Protein AF-A0A0H3CL72-F1 (afdb_monomer_lite)

Organism: Enterobacter cloacae subsp. cloacae (strain ATCC 13047 / DSM 30054 / NBRC 13535 / NCTC 10005 / WDCM 00083 / NCDC 279-56) (NCBI:txid716541)

Structure (mmCIF, N/CA/C/O backbone):
data_AF-A0A0H3CL72-F1
#
_entry.id   AF-A0A0H3CL72-F1
#
loop_
_atom_site.group_PDB
_atom_site.id
_atom_site.type_symbol
_atom_site.label_atom_id
_atom_site.label_alt_id
_atom_site.label_comp_id
_atom_site.label_asym_id
_atom_site.label_entity_id
_atom_site.label_seq_id
_atom_site.pdbx_PDB_ins_code
_atom_site.Cartn_x
_atom_site.Cartn_y
_atom_site.Cartn_z
_atom_site.occupancy
_atom_site.B_iso_or_equiv
_atom_site.auth_seq_id
_atom_site.auth_comp_id
_atom_site.auth_asym_id
_atom_site.auth_atom_id
_atom_site.pdbx_PDB_model_num
ATOM 1 N N . MET A 1 1 ? -2.006 14.619 9.786 1.00 80.69 1 MET A N 1
ATOM 2 C CA . MET A 1 1 ? -1.257 15.344 8.749 1.00 80.69 1 MET A CA 1
ATOM 3 C C . MET A 1 1 ? -1.941 16.684 8.608 1.00 80.69 1 MET A C 1
ATOM 5 O O . MET A 1 1 ? -3.171 16.694 8.572 1.00 80.69 1 MET A O 1
ATOM 9 N N . ASN A 1 2 ? -1.183 17.781 8.623 1.00 86.50 2 ASN A N 1
ATOM 10 C CA . ASN A 1 2 ? -1.765 19.113 8.470 1.00 86.50 2 ASN A CA 1
ATOM 11 C C . ASN A 1 2 ? -2.278 19.321 7.028 1.00 86.50 2 ASN A C 1
ATOM 13 O O . ASN A 1 2 ? -2.005 18.518 6.128 1.00 86.50 2 ASN A O 1
ATOM 17 N N . LYS A 1 3 ? -3.058 20.386 6.830 1.00 87.56 3 LYS A N 1
ATOM 18 C CA . LYS A 1 3 ? -3.737 20.682 5.563 1.00 87.56 3 LYS A CA 1
ATOM 19 C C . LYS A 1 3 ? -2.739 20.980 4.432 1.00 87.56 3 LYS A C 1
ATOM 21 O O . LYS A 1 3 ? -2.875 20.422 3.348 1.00 87.56 3 LYS A O 1
ATOM 26 N N . THR A 1 4 ? -1.696 21.762 4.699 1.00 90.44 4 THR A N 1
ATOM 27 C CA . THR A 1 4 ? -0.663 22.124 3.713 1.00 90.44 4 THR A CA 1
ATOM 28 C C . THR A 1 4 ? 0.096 20.903 3.193 1.00 90.44 4 THR A C 1
ATOM 30 O O . THR A 1 4 ? 0.142 20.666 1.988 1.00 90.44 4 THR A O 1
ATOM 33 N N . THR A 1 5 ? 0.613 20.055 4.088 1.00 91.62 5 THR A N 1
ATOM 34 C CA . THR A 1 5 ? 1.305 18.812 3.719 1.00 91.62 5 THR A CA 1
ATOM 35 C C . THR A 1 5 ? 0.390 17.862 2.949 1.00 91.62 5 THR A C 1
ATOM 37 O O . THR A 1 5 ? 0.854 17.185 2.034 1.00 91.62 5 THR A O 1
ATOM 40 N N . TYR A 1 6 ? -0.904 17.808 3.286 1.00 92.25 6 TYR A N 1
ATOM 41 C CA . TYR A 1 6 ? -1.871 17.003 2.537 1.00 92.25 6 TYR A CA 1
ATOM 42 C C . TYR A 1 6 ? -1.942 17.441 1.067 1.00 92.25 6 TYR A C 1
ATOM 44 O O . TYR A 1 6 ? -1.815 16.594 0.182 1.00 92.25 6 TYR A O 1
ATOM 52 N N . TYR A 1 7 ? -2.109 18.741 0.799 1.00 94.69 7 TYR A N 1
ATOM 53 C CA . TYR A 1 7 ? -2.228 19.242 -0.573 1.00 94.69 7 TYR A CA 1
ATOM 54 C C . TYR A 1 7 ? -0.928 19.098 -1.360 1.00 94.69 7 TYR A C 1
ATOM 56 O O . TYR A 1 7 ? -0.976 18.638 -2.497 1.00 94.69 7 TYR A O 1
ATOM 64 N N . LEU A 1 8 ? 0.225 19.392 -0.749 1.00 96.12 8 LEU A N 1
ATOM 65 C CA . LEU A 1 8 ? 1.533 19.212 -1.391 1.00 96.12 8 LEU A CA 1
ATOM 66 C C . LEU A 1 8 ? 1.757 17.758 -1.821 1.00 96.12 8 LEU A C 1
ATOM 68 O O . LEU A 1 8 ? 2.081 17.497 -2.976 1.00 96.12 8 LEU A O 1
ATOM 72 N N . LYS A 1 9 ? 1.499 16.795 -0.927 1.00 95.12 9 LYS A N 1
ATOM 73 C CA . LYS A 1 9 ? 1.630 15.366 -1.255 1.00 95.12 9 LYS A CA 1
ATOM 74 C C . LYS A 1 9 ? 0.611 14.900 -2.291 1.00 95.12 9 LYS A C 1
ATOM 76 O O . LYS A 1 9 ? 0.883 13.974 -3.053 1.00 95.12 9 LYS A O 1
ATOM 81 N N . HIS A 1 10 ? -0.580 15.496 -2.303 1.00 96.00 10 HIS A N 1
ATOM 82 C CA . HIS A 1 10 ? -1.574 15.189 -3.321 1.00 96.00 10 HIS A CA 1
ATOM 83 C C . HIS A 1 10 ? -1.135 15.701 -4.696 1.00 96.00 10 HIS A C 1
ATOM 85 O O . HIS A 1 10 ? -1.204 14.948 -5.663 1.00 96.00 10 HIS A O 1
ATOM 91 N N . LEU A 1 11 ? -0.614 16.928 -4.769 1.00 97.19 11 LEU A N 1
ATOM 92 C CA . LEU A 1 11 ? -0.060 17.503 -5.993 1.00 97.19 11 LEU A CA 1
ATOM 93 C C . LEU A 1 11 ? 1.136 16.690 -6.505 1.00 97.19 11 LEU A C 1
ATOM 95 O O . LEU A 1 11 ? 1.163 16.317 -7.672 1.00 97.19 11 LEU A O 1
ATOM 99 N N . GLU A 1 12 ? 2.076 16.332 -5.628 1.00 97.00 12 GLU A N 1
ATOM 100 C CA . GLU A 1 12 ? 3.206 15.449 -5.946 1.00 97.00 12 GLU A CA 1
ATOM 101 C C . GLU A 1 12 ? 2.735 14.125 -6.568 1.00 97.00 12 GLU A C 1
ATOM 103 O O . GLU A 1 12 ? 3.277 13.663 -7.574 1.00 97.00 12 GLU A O 1
ATOM 108 N N . TYR A 1 13 ? 1.691 13.516 -5.998 1.00 96.75 13 TYR A N 1
ATOM 109 C CA . TYR A 1 13 ? 1.094 12.307 -6.553 1.00 96.75 13 TYR A CA 1
ATOM 110 C C . TYR A 1 13 ? 0.490 12.536 -7.945 1.00 96.75 13 TYR A C 1
ATOM 112 O O . TYR A 1 13 ? 0.713 11.716 -8.836 1.00 96.75 13 TYR A O 1
ATOM 120 N N . LEU A 1 14 ? -0.240 13.636 -8.151 1.00 97.75 14 LEU A N 1
ATOM 121 C CA . LEU A 1 14 ? -0.806 13.970 -9.459 1.00 97.75 14 LEU A CA 1
ATOM 122 C C . LEU A 1 14 ? 0.295 14.155 -10.508 1.00 97.75 14 LEU A C 1
ATOM 124 O O . LEU A 1 14 ? 0.188 13.587 -11.590 1.00 97.75 14 LEU A O 1
ATOM 128 N N . LEU A 1 15 ? 1.392 14.838 -10.169 1.00 97.75 15 LEU A N 1
ATOM 129 C CA . LEU A 1 15 ? 2.551 14.989 -11.053 1.00 97.75 15 LEU A CA 1
ATOM 130 C C . LEU A 1 15 ? 3.167 13.634 -11.431 1.00 97.75 15 LEU A C 1
ATOM 132 O O . LEU A 1 15 ? 3.452 13.387 -12.603 1.00 97.75 15 LEU A O 1
ATOM 136 N N . ARG A 1 16 ? 3.323 12.718 -10.466 1.00 96.44 16 ARG A N 1
ATOM 137 C CA . ARG A 1 16 ? 3.809 11.348 -10.723 1.00 96.44 16 ARG A CA 1
ATOM 138 C C . ARG A 1 16 ? 2.860 10.554 -11.620 1.00 96.44 16 ARG A C 1
ATOM 140 O O . ARG A 1 16 ? 3.314 9.883 -12.546 1.00 96.44 16 ARG A O 1
ATOM 147 N N . LYS A 1 17 ? 1.550 10.673 -11.389 1.00 97.19 17 LYS A N 1
ATOM 148 C CA . LYS A 1 17 ? 0.520 10.065 -12.236 1.00 97.19 17 LYS A CA 1
ATOM 149 C C . LYS A 1 17 ? 0.582 10.620 -13.660 1.00 97.19 17 LYS A C 1
ATOM 151 O O . LYS A 1 17 ? 0.613 9.831 -14.595 1.00 97.19 17 LYS A O 1
ATOM 156 N N . CYS A 1 18 ? 0.693 11.934 -13.844 1.00 97.38 18 CYS A N 1
ATOM 157 C CA . CYS A 1 18 ? 0.851 12.542 -15.167 1.00 97.38 18 CYS A CA 1
ATOM 158 C C . CYS A 1 18 ? 2.125 12.051 -15.869 1.00 97.38 18 CYS A C 1
ATOM 160 O O . CYS A 1 18 ? 2.062 11.587 -17.004 1.00 97.38 18 CYS A O 1
ATOM 162 N N . ARG A 1 19 ? 3.264 12.040 -15.162 1.00 96.00 19 ARG A N 1
ATOM 163 C CA . ARG A 1 19 ? 4.535 11.501 -15.675 1.00 96.00 19 ARG A CA 1
ATOM 164 C C . ARG A 1 19 ? 4.416 10.040 -16.120 1.00 96.00 19 ARG A C 1
ATOM 166 O O . ARG A 1 19 ? 5.133 9.628 -17.028 1.00 96.00 19 ARG A O 1
ATOM 173 N N . SER A 1 20 ? 3.525 9.255 -15.512 1.00 95.44 20 SER A N 1
ATOM 174 C CA . SER A 1 20 ? 3.326 7.855 -15.897 1.00 95.44 20 SER A CA 1
ATOM 175 C C . SER A 1 20 ? 2.742 7.649 -17.291 1.00 95.44 20 SER A C 1
ATOM 177 O O . SER A 1 20 ? 2.988 6.605 -17.881 1.00 95.44 20 SER A O 1
ATOM 179 N N . TYR A 1 21 ? 2.051 8.649 -17.839 1.00 94.81 21 TYR A N 1
ATOM 180 C CA . TYR A 1 21 ? 1.564 8.611 -19.218 1.00 94.81 21 TYR A CA 1
ATOM 181 C C . TYR A 1 21 ? 2.633 9.022 -20.239 1.00 94.81 21 TYR A C 1
ATOM 183 O O . TYR A 1 21 ? 2.503 8.705 -21.414 1.00 94.81 21 TYR A O 1
ATOM 191 N N . LEU A 1 22 ? 3.686 9.717 -19.797 1.00 95.94 22 LEU A N 1
ATOM 192 C CA . LEU A 1 22 ? 4.752 10.240 -20.662 1.00 95.94 22 LEU A CA 1
ATOM 193 C C . LEU A 1 22 ? 5.965 9.306 -20.764 1.00 95.94 22 LEU A C 1
ATOM 195 O O . LEU A 1 22 ? 6.751 9.403 -21.699 1.00 95.94 22 LEU A O 1
ATOM 199 N N . ILE A 1 23 ? 6.156 8.428 -19.781 1.00 95.50 23 ILE A N 1
ATOM 200 C CA . ILE A 1 23 ? 7.303 7.519 -19.698 1.00 95.50 23 ILE A CA 1
ATOM 201 C C . ILE A 1 23 ? 6.756 6.104 -19.611 1.00 95.50 23 ILE A C 1
ATOM 203 O O . ILE A 1 23 ? 5.894 5.864 -18.775 1.00 95.50 23 ILE A O 1
ATOM 207 N N . SER A 1 24 ? 7.258 5.168 -20.416 1.00 95.25 24 SER A N 1
ATOM 208 C CA . SER A 1 24 ? 6.875 3.754 -20.320 1.00 95.25 24 SER A CA 1
ATOM 209 C C . SER A 1 24 ? 7.420 3.096 -19.046 1.00 95.25 24 SER A C 1
ATOM 211 O O . SER A 1 24 ? 8.414 3.546 -18.472 1.00 95.25 24 SER A O 1
ATOM 213 N N . ASP A 1 25 ? 6.804 1.996 -18.611 1.00 94.75 25 ASP A N 1
ATOM 214 C CA . ASP A 1 25 ? 7.277 1.237 -17.442 1.00 94.75 25 ASP A CA 1
ATOM 215 C C . ASP A 1 25 ? 8.688 0.667 -17.673 1.00 94.75 25 ASP A C 1
ATOM 217 O O . ASP A 1 25 ? 9.522 0.713 -16.768 1.00 94.75 25 ASP A O 1
ATOM 221 N N . ILE A 1 26 ? 8.991 0.260 -18.916 1.00 94.00 26 ILE A N 1
ATOM 222 C CA . ILE A 1 26 ? 10.337 -0.120 -19.380 1.00 94.00 26 ILE A CA 1
ATOM 223 C C . ILE A 1 26 ? 11.343 0.998 -19.085 1.00 94.00 26 ILE A C 1
ATOM 225 O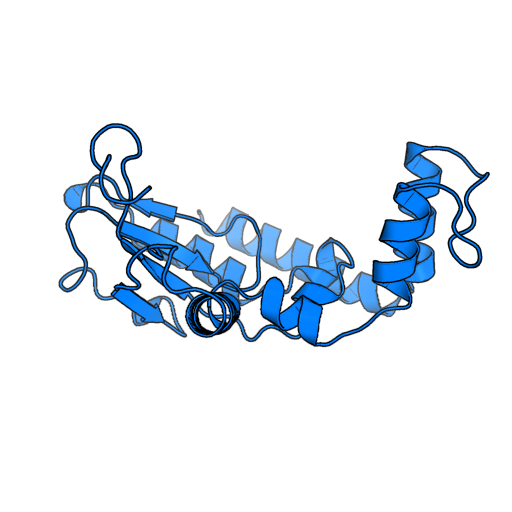 O . ILE A 1 26 ? 12.316 0.786 -18.364 1.00 94.00 26 ILE A O 1
ATOM 229 N N . ASN A 1 27 ? 11.100 2.206 -19.606 1.00 93.69 27 ASN A N 1
ATOM 230 C CA . ASN A 1 27 ? 12.036 3.323 -19.465 1.00 93.69 27 ASN A CA 1
ATOM 231 C C . ASN A 1 27 ? 12.159 3.773 -18.004 1.00 93.69 27 ASN A C 1
ATOM 233 O O . ASN A 1 27 ? 13.247 4.133 -17.551 1.00 93.69 27 ASN A O 1
ATOM 237 N N . PHE A 1 28 ? 11.065 3.716 -17.239 1.00 95.12 28 PHE A N 1
ATOM 238 C CA . PHE A 1 28 ? 11.087 4.024 -15.814 1.00 95.12 28 PHE A CA 1
ATOM 239 C C . PHE A 1 28 ? 12.017 3.078 -15.040 1.00 95.12 28 PHE A C 1
ATOM 241 O O . PHE A 1 28 ? 12.885 3.555 -14.308 1.00 95.12 28 PHE A O 1
ATOM 248 N N . HIS A 1 29 ? 11.877 1.761 -15.214 1.00 93.69 29 HIS A N 1
ATOM 249 C CA . HIS A 1 29 ? 12.703 0.782 -14.497 1.00 93.69 29 HIS A CA 1
ATOM 250 C C . HIS A 1 29 ? 14.148 0.767 -14.996 1.00 93.69 29 HIS A C 1
ATOM 252 O O . HIS A 1 29 ? 15.063 0.774 -14.175 1.00 93.69 29 HIS A O 1
ATOM 258 N N . LEU A 1 30 ? 14.372 0.860 -16.312 1.00 91.12 30 LEU A N 1
ATOM 259 C CA . LEU A 1 30 ? 15.720 0.944 -16.882 1.00 91.12 30 LEU A CA 1
ATOM 260 C C . LEU A 1 30 ? 16.478 2.174 -16.382 1.00 91.12 30 LEU A C 1
ATOM 262 O O . LEU A 1 30 ? 17.627 2.046 -15.974 1.00 91.12 30 LEU A O 1
ATOM 266 N N . SER A 1 31 ? 15.845 3.352 -16.353 1.00 91.38 31 SER A N 1
ATOM 267 C CA . SER A 1 31 ? 16.514 4.563 -15.855 1.00 91.38 31 SER A CA 1
ATOM 268 C C . SER A 1 31 ? 16.956 4.428 -14.391 1.00 91.38 31 SER A C 1
ATOM 270 O O . SER A 1 31 ? 18.038 4.889 -14.033 1.00 91.38 31 SER A O 1
ATOM 272 N N . ARG A 1 32 ? 16.170 3.740 -13.548 1.00 90.38 32 ARG A N 1
ATOM 273 C CA . ARG A 1 32 ? 16.525 3.472 -12.144 1.00 90.38 32 ARG A CA 1
ATOM 274 C C . ARG A 1 32 ? 17.626 2.429 -11.994 1.00 90.38 32 ARG A C 1
ATOM 276 O O . ARG A 1 32 ? 18.514 2.628 -11.167 1.00 90.38 32 ARG A O 1
ATOM 283 N N . LEU A 1 33 ? 17.585 1.345 -12.770 1.00 88.56 33 LEU A N 1
ATOM 284 C CA . LEU A 1 33 ? 18.659 0.349 -12.771 1.00 88.56 33 LEU A CA 1
ATOM 285 C C . LEU A 1 33 ? 19.982 0.995 -13.186 1.00 88.56 33 LEU A C 1
ATOM 287 O O . LEU A 1 33 ? 20.965 0.871 -12.463 1.00 88.56 33 LEU A O 1
ATOM 291 N N . LYS A 1 34 ? 19.964 1.783 -14.268 1.00 88.69 34 LYS A N 1
ATOM 292 C CA . LYS A 1 34 ? 21.136 2.503 -14.777 1.00 88.69 34 LYS A CA 1
ATOM 293 C C . LYS A 1 34 ? 21.732 3.466 -13.762 1.00 88.69 34 LYS A C 1
ATOM 295 O O . LYS A 1 34 ? 22.933 3.444 -13.527 1.00 88.69 34 LYS A O 1
ATOM 300 N N . ALA A 1 35 ? 20.890 4.253 -13.095 1.00 87.94 35 ALA A N 1
ATOM 301 C CA . ALA A 1 35 ? 21.343 5.172 -12.054 1.00 87.94 35 ALA A CA 1
ATOM 302 C C . ALA A 1 35 ? 21.971 4.464 -10.838 1.00 87.94 35 ALA A C 1
ATOM 304 O O . ALA A 1 35 ? 22.794 5.060 -10.152 1.00 87.94 35 ALA A O 1
ATOM 305 N N . THR A 1 36 ? 21.579 3.218 -10.555 1.00 82.50 36 THR A N 1
ATOM 306 C CA . THR A 1 36 ? 22.050 2.482 -9.369 1.00 82.50 36 THR A CA 1
ATOM 307 C C . THR A 1 36 ? 23.256 1.594 -9.674 1.00 82.50 36 THR A C 1
ATOM 309 O O . THR A 1 36 ? 24.093 1.373 -8.803 1.00 82.50 36 THR A O 1
ATOM 312 N N . HIS A 1 37 ? 23.343 1.066 -10.896 1.00 80.00 37 HIS A N 1
ATOM 313 C CA . HIS A 1 37 ? 24.263 -0.018 -11.233 1.00 80.00 37 HIS A CA 1
ATOM 314 C C . HIS A 1 37 ? 25.013 0.163 -12.570 1.00 80.00 37 HIS A C 1
ATOM 316 O O . HIS A 1 37 ? 25.834 -0.685 -12.911 1.00 80.00 37 HIS A O 1
ATOM 322 N N . GLY A 1 38 ? 24.778 1.247 -13.319 1.00 79.75 38 GLY A N 1
ATOM 323 C CA . GLY A 1 38 ? 25.437 1.525 -14.602 1.00 79.75 38 GLY A CA 1
ATOM 324 C C . GLY A 1 38 ? 24.701 0.973 -15.831 1.00 79.75 38 GLY A C 1
ATOM 325 O O . GLY A 1 38 ? 23.585 0.471 -15.743 1.00 79.75 38 GLY A O 1
ATOM 326 N N . ASP A 1 39 ? 25.306 1.099 -17.013 1.00 74.12 39 ASP A N 1
ATOM 327 C CA . ASP A 1 39 ? 24.614 0.930 -18.303 1.00 74.12 39 ASP A CA 1
ATOM 328 C C . ASP A 1 39 ? 24.535 -0.505 -18.859 1.00 74.12 39 ASP A C 1
ATOM 330 O O . ASP A 1 39 ? 24.039 -0.703 -19.966 1.00 74.12 39 ASP A O 1
ATOM 334 N N . THR A 1 40 ? 24.969 -1.516 -18.109 1.00 75.62 40 THR A N 1
ATOM 335 C CA . THR A 1 40 ? 25.126 -2.898 -18.605 1.00 75.62 40 THR A CA 1
ATOM 336 C C . THR A 1 40 ? 23.873 -3.778 -18.511 1.00 75.62 40 THR A C 1
ATOM 338 O O . THR A 1 40 ? 23.951 -4.965 -18.811 1.00 75.62 40 THR A O 1
ATOM 341 N N . PHE A 1 41 ? 22.727 -3.230 -18.096 1.00 80.12 41 PHE A N 1
ATOM 342 C CA . PHE A 1 41 ? 21.527 -4.017 -17.785 1.00 80.12 41 PHE A CA 1
ATOM 343 C C . PHE A 1 41 ? 20.643 -4.296 -19.001 1.00 80.12 41 PHE A C 1
ATOM 345 O O . PHE A 1 41 ? 20.246 -3.366 -19.710 1.00 80.12 41 PHE A O 1
ATOM 352 N N . ASP A 1 42 ? 20.227 -5.557 -19.153 1.00 82.62 42 ASP A N 1
ATOM 353 C CA . ASP A 1 42 ? 19.203 -5.981 -20.110 1.00 82.62 42 ASP A CA 1
ATOM 354 C C . ASP A 1 42 ? 18.026 -6.655 -19.392 1.00 82.62 42 ASP A C 1
ATOM 356 O O . ASP A 1 42 ? 18.119 -7.759 -18.857 1.00 82.62 42 ASP A O 1
ATOM 360 N N . ILE A 1 43 ? 16.868 -5.992 -19.405 1.00 88.56 43 ILE A N 1
ATOM 361 C CA . ILE A 1 43 ? 15.642 -6.555 -18.831 1.00 88.56 43 ILE A CA 1
ATOM 362 C C . ILE A 1 43 ? 14.883 -7.447 -19.813 1.00 88.56 43 ILE A C 1
ATOM 364 O O . ILE A 1 43 ? 13.897 -8.042 -19.402 1.00 88.56 43 ILE A O 1
ATOM 368 N N . LYS A 1 44 ? 15.252 -7.532 -21.097 1.00 88.44 44 LYS A N 1
ATOM 369 C CA . LYS A 1 44 ? 14.619 -8.455 -22.056 1.00 88.44 44 LYS A CA 1
ATOM 370 C C . LYS A 1 44 ? 15.167 -9.870 -21.895 1.00 88.44 44 LYS A C 1
ATOM 372 O O . LYS A 1 44 ? 14.378 -10.810 -21.908 1.00 88.44 44 LYS A O 1
ATOM 377 N N . SER A 1 45 ? 16.474 -10.001 -21.669 1.00 90.69 45 SER A N 1
ATOM 378 C CA . SER A 1 45 ? 17.150 -11.266 -21.367 1.00 90.69 45 SER A CA 1
ATOM 379 C C . SER A 1 45 ? 17.821 -11.217 -19.982 1.00 90.69 45 SER A C 1
ATOM 381 O O . SER A 1 45 ? 19.044 -11.114 -19.889 1.00 90.69 45 SER A O 1
ATOM 383 N N . PRO A 1 46 ? 17.038 -11.275 -18.886 1.00 92.25 46 PRO A N 1
ATOM 384 C CA . PRO A 1 46 ? 17.532 -10.953 -17.551 1.00 92.25 46 PRO A CA 1
ATOM 385 C C . PRO A 1 46 ? 18.453 -12.042 -16.969 1.00 92.25 46 PRO A C 1
ATOM 387 O O . PRO A 1 46 ? 18.043 -13.195 -16.805 1.00 92.25 46 PRO A O 1
ATOM 390 N N . ALA A 1 47 ? 19.666 -11.674 -16.551 1.00 90.69 47 ALA A N 1
ATOM 391 C CA . ALA A 1 47 ? 20.638 -12.596 -15.955 1.00 90.69 47 ALA A CA 1
ATOM 392 C C . ALA A 1 47 ? 20.691 -12.470 -14.422 1.00 90.69 47 ALA A C 1
ATOM 394 O O . ALA A 1 47 ? 20.614 -13.465 -13.687 1.00 90.69 47 ALA A O 1
ATOM 395 N N . THR A 1 48 ? 20.763 -11.235 -13.931 1.00 90.50 48 THR A N 1
ATOM 396 C CA . THR A 1 48 ? 20.882 -10.897 -12.509 1.00 90.50 48 THR A CA 1
ATOM 397 C C . THR A 1 48 ? 19.527 -10.891 -11.796 1.00 90.50 48 THR A C 1
ATOM 399 O O . THR A 1 48 ? 18.465 -10.833 -12.417 1.00 90.50 48 THR A O 1
ATOM 402 N N . LEU A 1 49 ? 19.540 -10.927 -10.458 1.00 91.50 49 LEU A N 1
ATOM 403 C CA . LEU A 1 49 ? 18.313 -10.836 -9.657 1.00 91.50 49 LEU A CA 1
ATOM 404 C C . LEU A 1 49 ? 17.528 -9.546 -9.953 1.00 91.50 49 LEU A C 1
ATOM 406 O O . LEU A 1 49 ? 16.312 -9.598 -10.129 1.00 91.50 49 LEU A O 1
ATOM 410 N N . ASN A 1 50 ? 18.217 -8.408 -10.048 1.00 90.12 50 ASN A N 1
ATOM 411 C CA . ASN A 1 50 ? 17.585 -7.111 -10.295 1.00 90.12 50 ASN A CA 1
ATOM 412 C C . ASN A 1 50 ? 16.935 -7.050 -11.682 1.00 90.12 50 ASN A C 1
ATOM 414 O O . ASN A 1 50 ? 15.803 -6.584 -11.804 1.00 90.12 50 ASN A O 1
ATOM 418 N N . GLU A 1 51 ? 17.597 -7.587 -12.711 1.00 91.50 51 GLU A N 1
ATOM 419 C CA . GLU A 1 51 ? 17.011 -7.690 -14.054 1.00 91.50 51 GLU A CA 1
ATOM 420 C C . GLU A 1 51 ? 15.789 -8.591 -14.054 1.00 91.50 51 GLU A C 1
ATOM 422 O O . GLU A 1 51 ? 14.779 -8.231 -14.643 1.00 91.50 51 GLU A O 1
ATOM 427 N N . LYS A 1 52 ? 15.842 -9.730 -13.354 1.00 93.50 52 LYS A N 1
ATOM 428 C CA . LYS A 1 52 ? 14.709 -10.660 -13.253 1.00 93.50 52 LYS A CA 1
ATOM 429 C C . LYS A 1 52 ? 13.513 -10.020 -12.549 1.00 93.50 52 LYS A C 1
ATOM 431 O O . LYS A 1 52 ? 12.379 -10.198 -12.991 1.00 93.50 52 LYS A O 1
ATOM 436 N N . ILE A 1 53 ? 13.750 -9.248 -11.486 1.00 92.62 53 ILE A N 1
ATOM 437 C CA . ILE A 1 53 ? 12.698 -8.487 -10.800 1.00 92.62 53 ILE A CA 1
ATOM 438 C C . ILE A 1 53 ? 12.106 -7.438 -11.748 1.00 92.62 53 ILE A C 1
ATOM 440 O O . ILE A 1 53 ? 10.892 -7.419 -11.940 1.00 92.62 53 ILE A O 1
ATOM 444 N N . CYS A 1 54 ? 12.930 -6.601 -12.385 1.00 93.31 54 CYS A N 1
ATOM 445 C CA . CYS A 1 54 ? 12.443 -5.572 -13.307 1.00 93.31 54 CYS A CA 1
ATOM 446 C C . CYS A 1 54 ? 11.743 -6.159 -14.539 1.00 93.31 54 CYS A C 1
ATOM 448 O O . CYS A 1 54 ? 10.707 -5.638 -14.940 1.00 93.31 54 CYS A O 1
ATOM 450 N N . HIS A 1 55 ? 12.252 -7.259 -15.095 1.00 94.00 55 HIS A N 1
ATOM 451 C CA . HIS A 1 55 ? 11.606 -8.006 -16.172 1.00 94.00 55 HIS A CA 1
ATOM 452 C C . HIS A 1 55 ? 10.189 -8.405 -15.762 1.00 94.00 55 HIS A C 1
ATOM 454 O O . HIS A 1 55 ? 9.234 -8.097 -16.471 1.00 94.00 55 HIS A O 1
ATOM 460 N N . ARG A 1 56 ? 10.023 -9.014 -14.581 1.00 94.12 56 ARG A N 1
ATOM 461 C CA . ARG A 1 56 ? 8.695 -9.378 -14.071 1.00 94.12 56 ARG A CA 1
ATOM 462 C C . ARG A 1 56 ? 7.791 -8.165 -13.872 1.00 94.12 56 ARG A C 1
ATOM 464 O O . ARG A 1 56 ? 6.640 -8.212 -14.279 1.00 94.12 56 ARG A O 1
ATOM 471 N N . LEU A 1 57 ? 8.299 -7.072 -13.302 1.00 94.44 57 LEU A N 1
ATOM 472 C CA . LEU A 1 57 ? 7.503 -5.854 -13.089 1.00 94.44 57 LEU A CA 1
ATOM 473 C C . LEU A 1 57 ? 6.976 -5.230 -14.391 1.00 94.44 57 LEU A C 1
ATOM 475 O O . LEU A 1 57 ? 5.979 -4.514 -14.343 1.00 94.44 57 LEU A O 1
ATOM 479 N N . VAL A 1 58 ? 7.661 -5.460 -15.513 1.00 94.19 58 VAL A N 1
ATOM 480 C CA . VAL A 1 58 ? 7.378 -4.839 -16.814 1.00 94.19 58 VAL A CA 1
ATOM 481 C C . VAL A 1 58 ? 6.597 -5.752 -17.759 1.00 94.19 58 VAL A C 1
ATOM 483 O O . VAL A 1 58 ? 5.774 -5.264 -18.530 1.00 94.19 58 VAL A O 1
ATOM 486 N N . TYR A 1 59 ? 6.897 -7.051 -17.755 1.00 94.56 59 TYR A N 1
ATOM 487 C CA . TYR A 1 59 ? 6.357 -8.003 -18.729 1.00 94.56 59 TYR A CA 1
ATOM 488 C C . TYR A 1 59 ? 5.354 -8.981 -18.116 1.00 94.56 59 TYR A C 1
ATOM 490 O O . TYR A 1 59 ? 4.497 -9.495 -18.832 1.00 94.56 59 TYR A O 1
ATOM 498 N N . ASP A 1 60 ? 5.424 -9.227 -16.806 1.00 93.50 60 ASP A N 1
ATOM 499 C CA . ASP A 1 60 ? 4.571 -10.197 -16.127 1.00 93.50 60 ASP A CA 1
ATOM 500 C C . ASP A 1 60 ? 3.488 -9.499 -15.294 1.00 93.50 60 ASP A C 1
ATOM 502 O O . ASP A 1 60 ? 3.633 -9.174 -14.114 1.00 93.50 60 ASP A O 1
ATOM 506 N N . HIS A 1 61 ? 2.356 -9.272 -15.953 1.00 94.81 61 HIS A N 1
ATOM 507 C CA . HIS A 1 61 ? 1.189 -8.586 -15.408 1.00 94.81 61 HIS A CA 1
ATOM 508 C C . HIS A 1 61 ? 0.155 -9.545 -14.801 1.00 94.81 61 HIS A C 1
ATOM 510 O O . HIS A 1 61 ? -1.051 -9.286 -14.852 1.00 94.81 61 HIS A O 1
ATOM 516 N N . ASN A 1 62 ? 0.613 -10.657 -14.224 1.00 94.94 62 ASN A N 1
ATOM 517 C CA . ASN A 1 62 ? -0.249 -11.681 -13.648 1.00 94.94 62 ASN A CA 1
ATOM 518 C C . ASN A 1 62 ? -1.113 -11.144 -12.489 1.00 94.94 62 ASN A C 1
ATOM 520 O O . ASN A 1 62 ? -0.610 -10.670 -11.466 1.00 94.94 62 ASN A O 1
ATOM 524 N N . ALA A 1 63 ? -2.436 -11.292 -12.620 1.00 96.19 63 ALA A N 1
ATOM 525 C CA . ALA A 1 63 ? -3.414 -10.878 -11.612 1.00 96.19 63 ALA A CA 1
ATOM 526 C C . ALA A 1 63 ? -3.221 -11.574 -10.251 1.00 96.19 63 ALA A C 1
ATOM 528 O O . ALA A 1 63 ? -3.599 -11.025 -9.214 1.00 96.19 63 ALA A O 1
ATOM 529 N N . HIS A 1 64 ? -2.583 -12.747 -10.225 1.00 96.25 64 HIS A N 1
ATOM 530 C CA . HIS A 1 64 ? -2.239 -13.442 -8.989 1.00 96.25 64 HIS A CA 1
ATOM 531 C C . HIS A 1 64 ? -1.327 -12.591 -8.092 1.00 96.25 64 HIS A C 1
ATOM 533 O O . HIS A 1 64 ? -1.506 -12.574 -6.878 1.00 96.25 64 HIS A O 1
ATOM 539 N N . TYR A 1 65 ? -0.409 -11.804 -8.664 1.00 96.44 65 TYR A N 1
ATOM 540 C CA . TYR A 1 65 ? 0.448 -10.906 -7.882 1.00 96.44 65 TYR A CA 1
ATOM 541 C C . TYR A 1 65 ? -0.329 -9.740 -7.278 1.00 96.44 65 TYR A C 1
ATOM 543 O O . TYR A 1 65 ? -0.040 -9.331 -6.156 1.00 96.44 65 TYR A O 1
ATOM 551 N N . THR A 1 66 ? -1.341 -9.238 -7.986 1.00 97.38 66 THR A N 1
ATOM 552 C CA . THR A 1 66 ? -2.257 -8.225 -7.452 1.00 97.38 66 THR A CA 1
ATOM 553 C C . THR A 1 66 ? -3.039 -8.755 -6.256 1.00 97.38 66 THR A C 1
ATOM 555 O O . THR A 1 66 ? -3.106 -8.069 -5.239 1.00 97.38 66 THR A O 1
ATOM 558 N N . MET A 1 67 ? -3.552 -9.988 -6.331 1.00 97.88 67 MET A N 1
ATOM 559 C CA . MET A 1 67 ? -4.207 -10.638 -5.190 1.00 97.88 67 MET A CA 1
ATOM 560 C C . MET A 1 67 ? -3.254 -10.771 -3.993 1.00 97.88 67 MET A C 1
ATOM 562 O O . MET A 1 67 ? -3.631 -10.418 -2.880 1.00 97.88 67 MET A O 1
ATOM 566 N N . LEU A 1 68 ? -2.009 -11.209 -4.220 1.00 96.88 68 LEU A N 1
ATOM 567 C CA . LEU A 1 68 ? -1.014 -11.359 -3.149 1.00 96.88 68 LEU A CA 1
ATOM 568 C C . LEU A 1 68 ? -0.604 -10.017 -2.516 1.00 96.88 68 LEU A C 1
ATOM 570 O O . LEU A 1 68 ? -0.287 -9.969 -1.329 1.00 96.88 68 LEU A O 1
ATOM 574 N N . ALA A 1 69 ? -0.594 -8.930 -3.291 1.00 97.31 69 ALA A N 1
ATOM 575 C CA . ALA A 1 69 ? -0.266 -7.590 -2.804 1.00 97.31 69 ALA A CA 1
ATOM 576 C C . ALA A 1 69 ? -1.429 -6.917 -2.045 1.00 97.31 69 ALA A C 1
ATOM 578 O O . ALA A 1 69 ? -1.193 -6.056 -1.189 1.00 97.31 69 ALA A O 1
ATOM 579 N N . ASP A 1 70 ? -2.674 -7.300 -2.339 1.00 98.38 70 ASP A N 1
ATOM 580 C CA . ASP A 1 70 ? -3.866 -6.821 -1.645 1.00 98.38 70 ASP A CA 1
ATOM 581 C C . ASP A 1 70 ? -3.979 -7.465 -0.256 1.00 98.38 70 ASP A C 1
ATOM 583 O O . ASP A 1 70 ? -4.344 -8.630 -0.104 1.00 98.38 70 ASP A O 1
ATOM 587 N N . LYS A 1 71 ? -3.721 -6.668 0.790 1.00 97.50 71 LYS A N 1
ATOM 588 C CA . LYS A 1 71 ? -3.755 -7.135 2.191 1.00 97.50 71 LYS A CA 1
ATOM 589 C C . LYS A 1 71 ? -5.118 -7.657 2.640 1.00 97.50 71 LYS A C 1
ATOM 591 O O . LYS A 1 71 ? -5.177 -8.302 3.682 1.00 97.50 71 LYS A O 1
ATOM 596 N N . LEU A 1 72 ? -6.196 -7.342 1.922 1.00 97.75 72 LEU A N 1
ATOM 597 C CA . LEU A 1 72 ? -7.513 -7.906 2.185 1.00 97.75 72 LEU A CA 1
ATOM 598 C C . LEU A 1 72 ? -7.677 -9.240 1.458 1.00 97.75 72 LEU A C 1
ATOM 600 O O . LEU A 1 72 ? -7.944 -10.247 2.106 1.00 97.75 72 LEU A O 1
ATOM 604 N N . ALA A 1 73 ? -7.472 -9.255 0.138 1.00 97.31 73 ALA A N 1
ATOM 605 C CA . ALA A 1 73 ? -7.703 -10.442 -0.688 1.00 97.31 73 ALA A CA 1
ATOM 606 C C . ALA A 1 73 ? -6.772 -11.611 -0.326 1.00 97.31 73 ALA A C 1
ATOM 608 O O . ALA A 1 73 ? -7.203 -12.765 -0.308 1.00 97.31 73 ALA A O 1
ATOM 609 N N . VAL A 1 74 ? -5.518 -11.321 0.038 1.00 96.94 74 VAL A N 1
ATOM 610 C CA . VAL A 1 74 ? -4.536 -12.349 0.410 1.00 96.94 74 VAL A CA 1
ATOM 611 C C . VAL A 1 74 ? -4.956 -13.161 1.641 1.00 96.94 74 VAL A C 1
ATOM 613 O O . VAL A 1 74 ? -4.505 -14.290 1.817 1.00 96.94 74 VAL A O 1
ATOM 616 N N . ARG A 1 75 ? -5.837 -12.622 2.495 1.00 95.44 75 ARG A N 1
ATOM 617 C CA . ARG A 1 75 ? -6.291 -13.300 3.718 1.00 95.44 75 ARG A CA 1
ATOM 618 C C . ARG A 1 75 ? -7.068 -14.569 3.381 1.00 95.44 75 ARG A C 1
ATOM 620 O O . ARG A 1 75 ? -6.718 -15.633 3.882 1.00 95.44 75 ARG A O 1
ATOM 627 N N . GLU A 1 76 ? -8.043 -14.466 2.479 1.00 93.12 76 GLU A N 1
ATOM 628 C CA . GLU A 1 76 ? -8.820 -15.617 1.995 1.00 93.12 76 GLU A CA 1
ATOM 629 C C . GLU A 1 76 ? -7.926 -16.632 1.282 1.00 93.12 76 GLU A C 1
ATOM 631 O O . GLU A 1 76 ? -8.032 -17.839 1.504 1.00 93.12 76 GLU A O 1
ATOM 636 N N . TYR A 1 77 ? -6.972 -16.142 0.484 1.00 95.44 77 TYR A N 1
ATOM 637 C CA . TYR A 1 77 ? -6.002 -17.010 -0.170 1.00 95.44 77 TYR A CA 1
ATOM 638 C C . TYR A 1 77 ? -5.210 -17.843 0.846 1.00 95.44 77 TYR A C 1
ATOM 640 O O . TYR A 1 77 ? -5.138 -19.061 0.702 1.00 95.44 77 TYR A O 1
ATOM 648 N N . VAL A 1 78 ? -4.667 -17.231 1.901 1.00 95.25 78 VAL A N 1
ATOM 649 C CA . VAL A 1 78 ? -3.909 -17.954 2.936 1.00 95.25 78 VAL A CA 1
ATOM 650 C C . VAL A 1 78 ? -4.792 -18.962 3.678 1.00 95.25 78 VAL A C 1
ATOM 652 O O . VAL A 1 78 ? -4.389 -20.120 3.808 1.00 95.25 78 VAL A O 1
ATOM 655 N N . LEU A 1 79 ? -5.999 -18.566 4.102 1.00 93.25 79 LEU A N 1
ATOM 656 C CA . LEU A 1 79 ? -6.932 -19.450 4.820 1.00 93.25 79 LEU A CA 1
ATOM 657 C C . LEU A 1 79 ? -7.339 -20.670 3.986 1.00 93.25 79 LEU A C 1
ATOM 659 O O . LEU A 1 79 ? -7.463 -21.768 4.523 1.00 93.25 79 LEU A O 1
ATOM 663 N N . SER A 1 80 ? -7.485 -20.505 2.669 1.00 94.69 80 SER A N 1
ATOM 664 C CA . SER A 1 80 ? -7.807 -21.613 1.760 1.00 94.69 80 SER A CA 1
ATOM 665 C C . SER A 1 80 ? -6.664 -22.624 1.582 1.00 94.69 80 SER A C 1
ATOM 667 O O . SER A 1 80 ? -6.894 -23.745 1.131 1.00 94.69 80 SER A O 1
ATOM 669 N N . ARG A 1 81 ? -5.420 -22.242 1.908 1.00 95.00 81 ARG A N 1
ATOM 670 C CA . ARG A 1 81 ? -4.216 -23.062 1.688 1.00 95.00 81 ARG A CA 1
ATOM 671 C C . ARG A 1 81 ? -3.699 -23.734 2.946 1.00 95.00 81 ARG A C 1
ATOM 673 O O . ARG A 1 81 ? -3.014 -24.749 2.847 1.00 95.00 81 ARG A O 1
ATOM 680 N N . THR A 1 82 ? -3.964 -23.166 4.115 1.00 93.88 82 THR A N 1
ATOM 681 C CA . THR A 1 82 ? -3.463 -23.712 5.371 1.00 93.88 82 THR A CA 1
ATOM 682 C C . THR A 1 82 ? -4.331 -23.297 6.548 1.00 93.88 82 THR A C 1
ATOM 684 O O . THR A 1 82 ? -4.707 -22.139 6.687 1.00 93.88 82 THR A O 1
ATOM 687 N N . GLN A 1 83 ? -4.581 -24.249 7.444 1.00 89.56 83 GLN A N 1
ATOM 688 C CA . GLN A 1 83 ? -5.206 -24.002 8.747 1.00 89.56 83 GLN A CA 1
ATOM 689 C C . GLN A 1 83 ? -4.164 -23.805 9.860 1.00 89.56 83 GLN A C 1
ATOM 691 O O . GLN A 1 83 ? -4.514 -23.588 11.015 1.00 89.56 83 GLN A O 1
ATOM 696 N N . ARG A 1 84 ? -2.868 -23.899 9.529 1.00 90.38 84 ARG A N 1
ATOM 697 C CA . ARG A 1 84 ? -1.770 -23.846 10.510 1.00 90.38 84 ARG A CA 1
ATOM 698 C C . ARG A 1 84 ? -1.423 -22.427 10.952 1.00 90.38 84 ARG A C 1
ATOM 700 O O . ARG A 1 84 ? -0.708 -22.270 11.932 1.00 90.38 84 ARG A O 1
ATOM 707 N N . LEU A 1 85 ? -1.873 -21.414 10.214 1.00 87.62 85 LEU A N 1
ATOM 708 C CA . LEU A 1 85 ? -1.573 -20.015 10.492 1.00 87.62 85 LEU A CA 1
ATOM 709 C C . LEU A 1 85 ? -2.780 -19.341 11.133 1.00 87.62 85 LEU A C 1
ATOM 711 O O . LEU A 1 85 ? -3.885 -19.379 10.594 1.00 87.62 85 LEU A O 1
ATOM 715 N N . LYS A 1 86 ? -2.549 -18.657 12.251 1.00 87.06 86 LYS A N 1
ATOM 716 C CA . LYS A 1 86 ? -3.523 -17.720 12.805 1.00 87.06 86 LYS A CA 1
ATOM 717 C C . LYS A 1 86 ? -3.344 -16.377 12.110 1.00 87.06 86 LYS A C 1
ATOM 719 O O . LYS A 1 86 ? -2.296 -15.748 12.214 1.00 87.06 86 LYS A O 1
ATOM 724 N N . ILE A 1 87 ? -4.365 -15.924 11.388 1.00 90.88 87 ILE A N 1
ATOM 725 C CA . ILE A 1 87 ? -4.348 -14.592 10.777 1.00 90.88 87 ILE A CA 1
ATOM 726 C C . ILE A 1 87 ? -4.851 -13.574 11.799 1.00 90.88 87 ILE A C 1
ATOM 728 O O . ILE A 1 87 ? -5.843 -13.810 12.488 1.00 90.88 87 ILE A O 1
ATOM 732 N N . VAL A 1 88 ? -4.188 -12.417 11.861 1.00 92.69 88 VAL A N 1
ATOM 733 C CA 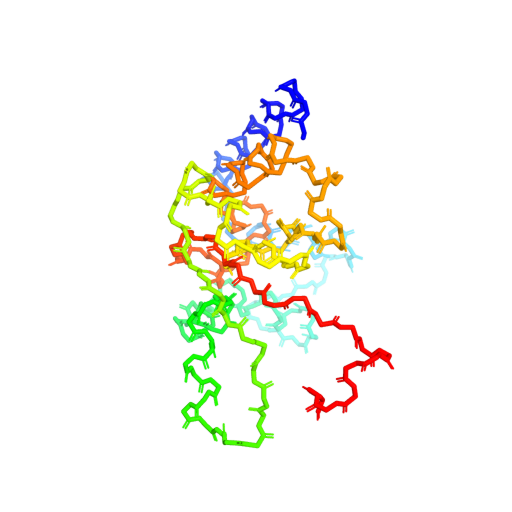. VAL A 1 88 ? -4.594 -11.279 12.698 1.00 92.69 88 VAL A CA 1
ATOM 734 C C . VAL A 1 88 ? -6.084 -10.984 12.501 1.00 92.69 88 VAL A C 1
ATOM 736 O O . VAL A 1 88 ? -6.478 -10.734 11.357 1.00 92.69 88 VAL A O 1
ATOM 739 N N . PRO A 1 89 ? -6.917 -10.975 13.559 1.00 93.81 89 PRO A N 1
ATOM 740 C CA . PRO A 1 89 ? -8.346 -10.716 13.427 1.00 93.81 89 PRO A CA 1
ATOM 741 C C . PRO A 1 89 ? -8.637 -9.377 12.743 1.00 93.81 89 PRO A C 1
ATOM 743 O O . PRO A 1 89 ? -8.099 -8.333 13.127 1.00 93.81 89 PRO A O 1
ATOM 746 N N . LEU A 1 90 ? -9.498 -9.424 11.725 1.00 96.81 90 LEU A N 1
ATOM 747 C CA . LEU A 1 90 ? -10.032 -8.245 11.055 1.00 96.81 90 LEU A CA 1
ATOM 748 C C . LEU A 1 90 ? -11.261 -7.782 11.838 1.00 96.81 90 LEU A C 1
ATOM 750 O O . LEU A 1 90 ? -12.198 -8.551 12.020 1.00 96.81 90 LEU A O 1
ATOM 754 N N . ILE A 1 91 ? -11.223 -6.550 12.334 1.00 97.56 91 ILE A N 1
ATOM 755 C CA . ILE A 1 91 ? -12.314 -5.939 13.097 1.00 97.56 91 ILE A CA 1
ATOM 756 C C . ILE A 1 91 ? -13.357 -5.381 12.130 1.00 97.56 91 ILE A C 1
ATOM 758 O O . ILE A 1 91 ? -14.548 -5.585 12.331 1.00 97.56 91 ILE A O 1
ATOM 762 N N . ASP A 1 92 ? -12.908 -4.666 11.094 1.00 97.88 92 ASP A N 1
ATOM 763 C CA . ASP A 1 92 ? -13.799 -4.004 10.139 1.00 97.88 92 ASP A CA 1
ATOM 764 C C . ASP A 1 92 ? -13.059 -3.596 8.849 1.00 97.88 92 ASP A C 1
ATOM 766 O O . ASP A 1 92 ? -11.821 -3.552 8.803 1.00 97.88 92 ASP A O 1
ATOM 770 N N . VAL A 1 93 ? -13.823 -3.252 7.808 1.00 98.38 93 VAL A N 1
ATOM 771 C CA . VAL A 1 93 ? -13.336 -2.746 6.519 1.00 98.38 93 VAL A CA 1
ATOM 772 C C . VAL A 1 93 ? -14.127 -1.511 6.098 1.00 98.38 93 VAL A C 1
ATOM 774 O O . VAL A 1 93 ? -15.336 -1.553 5.883 1.00 98.38 93 VAL A O 1
ATOM 777 N N . TYR A 1 94 ? -13.422 -0.409 5.857 1.00 98.50 94 TYR A N 1
ATOM 778 C CA . TYR A 1 94 ? -14.031 0.867 5.499 1.00 98.50 94 TYR A CA 1
ATOM 779 C C . TYR A 1 94 ? -13.651 1.311 4.089 1.00 98.50 94 TYR A C 1
ATOM 781 O O . TYR A 1 94 ? -12.479 1.373 3.721 1.00 98.50 94 TYR A O 1
ATOM 789 N N . ARG A 1 95 ? -14.649 1.736 3.307 1.00 98.12 95 ARG A N 1
ATOM 790 C CA . ARG A 1 95 ? -14.429 2.411 2.012 1.00 98.12 95 ARG A CA 1
ATOM 791 C C . ARG A 1 95 ? -14.107 3.898 2.163 1.00 98.12 95 ARG A C 1
ATOM 793 O O . ARG A 1 95 ? -13.564 4.515 1.252 1.00 98.12 95 ARG A O 1
ATOM 800 N N . ARG A 1 96 ? -14.480 4.490 3.298 1.00 98.12 96 ARG A N 1
ATOM 801 C CA . ARG A 1 96 ? -14.368 5.922 3.579 1.00 98.12 96 ARG A CA 1
ATOM 802 C C . ARG A 1 96 ? -13.891 6.128 5.004 1.00 98.12 96 ARG A C 1
ATOM 804 O O . ARG A 1 96 ? -14.332 5.432 5.911 1.00 98.12 96 ARG A O 1
ATOM 811 N N . VAL A 1 97 ? -13.033 7.122 5.208 1.00 97.81 97 VAL A N 1
ATOM 812 C CA . VAL A 1 97 ? -12.515 7.452 6.546 1.00 97.81 97 VAL A CA 1
ATOM 813 C C . VAL A 1 97 ? -13.601 7.980 7.484 1.00 97.81 97 VAL A C 1
ATOM 815 O O . VAL A 1 97 ? -13.435 7.934 8.698 1.00 97.81 97 VAL A O 1
ATOM 818 N N . GLU A 1 98 ? -14.705 8.481 6.925 1.00 97.50 98 GLU A N 1
ATOM 819 C CA . GLU A 1 98 ? -15.866 8.951 7.680 1.00 97.50 98 GLU A CA 1
ATOM 820 C C . GLU A 1 98 ? -16.691 7.801 8.283 1.00 97.50 98 GLU A C 1
ATOM 822 O O . GLU A 1 98 ? -17.443 8.040 9.216 1.00 97.50 98 GLU A O 1
ATOM 827 N N . HIS A 1 99 ? -16.541 6.564 7.791 1.00 97.38 99 HIS A N 1
ATOM 828 C CA . HIS A 1 99 ? -17.249 5.396 8.335 1.00 97.38 99 HIS A CA 1
ATOM 829 C C . HIS A 1 99 ? -16.561 4.800 9.574 1.00 97.38 99 HIS A C 1
ATOM 831 O O . HIS A 1 99 ? -17.086 3.866 10.172 1.00 97.38 99 HIS A O 1
ATOM 837 N N . ILE A 1 100 ? -15.381 5.307 9.943 1.00 97.25 100 ILE A N 1
ATOM 838 C CA . ILE A 1 100 ? -14.627 4.819 11.098 1.00 97.25 100 ILE A CA 1
ATOM 839 C C . ILE A 1 100 ? -15.317 5.307 12.374 1.00 97.25 100 ILE A C 1
ATOM 841 O O . ILE A 1 100 ? -15.211 6.481 12.733 1.00 97.25 100 ILE A O 1
ATOM 845 N N . ASP A 1 101 ? -15.989 4.389 13.063 1.00 95.38 101 ASP A N 1
ATOM 846 C CA . ASP A 1 101 ? -16.682 4.641 14.324 1.00 95.38 101 ASP A CA 1
ATOM 847 C C . ASP A 1 101 ? -15.823 4.209 15.523 1.00 95.38 101 ASP A C 1
ATOM 849 O O . ASP A 1 101 ? -15.748 3.033 15.881 1.00 95.38 101 ASP A O 1
ATOM 853 N N . MET A 1 102 ? -15.188 5.186 16.176 1.00 95.75 102 MET A N 1
ATOM 854 C CA . MET A 1 102 ? -14.304 4.966 17.330 1.00 95.75 102 MET A CA 1
ATOM 855 C C . MET A 1 102 ? -15.005 4.343 18.548 1.00 95.75 102 MET A C 1
ATOM 857 O O . MET A 1 102 ? -14.329 3.794 19.427 1.00 95.75 102 MET A O 1
ATOM 861 N N . THR A 1 103 ? -16.338 4.419 18.626 1.00 95.44 103 THR A N 1
ATOM 862 C CA . THR A 1 103 ? -17.099 3.823 19.733 1.00 95.44 103 THR A CA 1
ATOM 863 C C . THR A 1 103 ? -17.104 2.296 19.650 1.00 95.44 103 THR A C 1
ATOM 865 O O . THR A 1 103 ? -17.046 1.633 20.682 1.00 95.44 103 THR A O 1
ATOM 868 N N . LYS A 1 104 ? -17.050 1.744 18.430 1.00 95.50 104 LYS A N 1
ATOM 869 C CA . LYS A 1 104 ? -17.034 0.298 18.153 1.00 95.50 104 LYS A CA 1
ATOM 870 C C . LYS A 1 104 ? -15.636 -0.314 18.173 1.00 95.50 104 LYS A C 1
ATOM 872 O O . LYS A 1 104 ? -15.497 -1.531 18.263 1.00 95.50 104 LYS A O 1
ATOM 877 N N . LEU A 1 105 ? -14.592 0.511 18.075 1.00 96.56 105 LEU A N 1
ATOM 878 C CA . LEU A 1 105 ? -13.213 0.030 18.045 1.00 96.56 105 LEU A CA 1
ATOM 879 C C . LEU A 1 105 ? -12.690 -0.310 19.453 1.00 96.56 105 LEU A C 1
ATOM 881 O O . LEU A 1 105 ? -13.006 0.398 20.419 1.00 96.56 105 LEU A O 1
ATOM 885 N N . PRO A 1 106 ? -11.842 -1.348 19.592 1.00 96.25 106 PRO A N 1
ATOM 886 C CA . PRO A 1 106 ? -11.215 -1.701 20.865 1.00 96.25 106 PRO A CA 1
ATOM 887 C C . PRO A 1 106 ? -10.237 -0.617 21.344 1.00 96.25 106 PRO A C 1
ATOM 889 O O . PRO A 1 106 ? -9.954 0.355 20.646 1.00 96.25 106 PRO A O 1
ATOM 892 N N . HIS A 1 107 ? -9.679 -0.786 22.546 1.00 96.62 107 HIS A N 1
ATOM 893 C CA . HIS A 1 107 ? -8.707 0.166 23.099 1.00 96.62 107 HIS A CA 1
ATOM 894 C C . HIS A 1 107 ? -7.389 0.231 22.299 1.00 96.62 107 HIS A C 1
ATOM 896 O O . HIS A 1 107 ? -6.710 1.258 22.318 1.00 96.62 107 H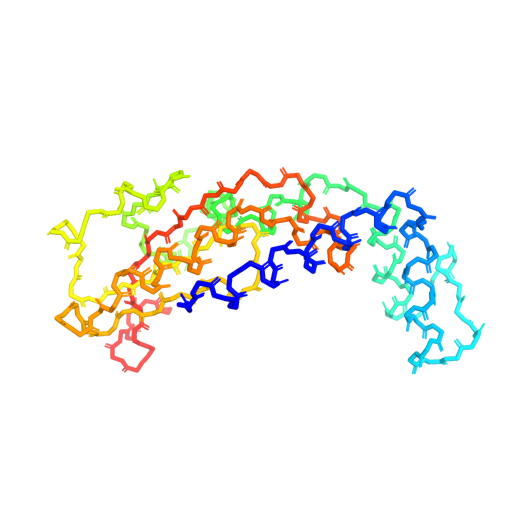IS A O 1
ATOM 902 N N . LYS A 1 108 ? -7.028 -0.856 21.598 1.00 97.44 108 LYS A N 1
ATOM 903 C CA . LYS A 1 108 ? -5.844 -0.954 20.734 1.00 97.44 108 LYS A CA 1
ATOM 904 C C . LYS A 1 108 ? -6.214 -1.553 19.380 1.00 97.44 108 LYS A C 1
ATOM 906 O O . LYS A 1 108 ? -6.852 -2.604 19.335 1.00 97.44 108 LYS A O 1
ATOM 911 N N . PHE A 1 109 ? -5.797 -0.923 18.290 1.00 97.94 109 PHE A N 1
ATOM 912 C CA . PHE A 1 109 ? -6.094 -1.373 16.925 1.00 97.94 109 PHE A CA 1
ATOM 913 C C . PHE A 1 109 ? -5.078 -0.823 15.919 1.00 97.94 109 PHE A C 1
ATOM 915 O O . PHE A 1 109 ? -4.306 0.091 16.219 1.00 97.94 109 PHE A O 1
ATOM 922 N N . VAL A 1 110 ? -5.094 -1.360 14.699 1.00 98.25 110 VAL A N 1
ATOM 923 C CA . VAL A 1 110 ? -4.286 -0.871 13.576 1.00 98.25 110 VAL A CA 1
ATOM 924 C C . VAL A 1 110 ? -5.193 -0.548 12.394 1.00 98.25 110 VAL A C 1
ATOM 926 O O . VAL A 1 110 ? -5.970 -1.392 11.961 1.00 98.25 110 VAL A O 1
ATOM 929 N N . LEU A 1 111 ? -5.066 0.661 11.842 1.00 98.50 111 LEU A N 1
ATOM 930 C CA . LEU A 1 111 ? -5.703 1.058 10.584 1.00 98.50 111 LEU A CA 1
ATOM 931 C C . LEU A 1 111 ? -4.666 1.071 9.463 1.00 98.50 111 LEU A C 1
ATOM 933 O O . LEU A 1 111 ? -3.629 1.719 9.593 1.00 98.50 111 LEU A O 1
ATOM 937 N N . LYS A 1 112 ? -4.939 0.415 8.337 1.00 98.06 112 LYS A N 1
ATOM 938 C CA . LYS A 1 112 ? -4.052 0.434 7.159 1.00 98.06 112 LYS A CA 1
ATOM 939 C C . LYS A 1 112 ? -4.849 0.280 5.872 1.00 98.06 112 LYS A C 1
ATOM 941 O O . LYS A 1 112 ? -5.893 -0.355 5.869 1.00 98.06 112 LYS A O 1
ATOM 946 N N . CYS A 1 113 ? -4.372 0.843 4.773 1.00 98.44 113 CYS A N 1
ATOM 947 C CA . CYS A 1 113 ? -4.950 0.576 3.462 1.00 98.44 113 CYS A CA 1
ATOM 948 C C . CYS A 1 113 ? -4.474 -0.778 2.925 1.00 98.44 113 CYS A C 1
ATOM 950 O O . CYS A 1 113 ? -3.367 -1.229 3.224 1.00 98.44 113 CYS A O 1
ATOM 952 N N . ASN A 1 114 ? -5.311 -1.430 2.123 1.00 98.50 114 ASN A N 1
ATOM 953 C CA . ASN A 1 114 ? -4.998 -2.746 1.565 1.00 98.50 114 ASN A CA 1
ATOM 954 C C . ASN A 1 114 ? -3.954 -2.705 0.430 1.00 98.50 114 ASN A C 1
ATOM 956 O O . ASN A 1 114 ? -3.090 -3.574 0.349 1.00 98.50 114 ASN A O 1
ATOM 960 N N . HIS A 1 115 ? -4.016 -1.661 -0.393 1.00 98.19 115 HIS A N 1
ATOM 961 C CA . HIS A 1 115 ? -3.356 -1.522 -1.694 1.00 98.19 115 HIS A CA 1
ATOM 962 C C . HIS A 1 115 ? -1.989 -0.818 -1.673 1.00 98.19 115 HIS A C 1
ATOM 964 O O . HIS A 1 115 ? -1.422 -0.573 -2.735 1.00 98.19 115 HIS A O 1
ATOM 970 N N . ASP A 1 116 ? -1.476 -0.410 -0.510 1.00 95.38 116 ASP A N 1
ATOM 971 C CA . ASP A 1 116 ? -0.259 0.407 -0.425 1.00 95.38 116 ASP A CA 1
ATOM 972 C C . ASP A 1 116 ? 0.752 -0.104 0.607 1.00 95.38 116 ASP A C 1
ATOM 974 O O . ASP A 1 116 ? 0.504 -1.056 1.345 1.00 95.38 116 ASP A O 1
ATOM 978 N N . SER A 1 117 ? 1.907 0.553 0.679 1.00 89.00 117 SER A N 1
ATOM 979 C CA . SER A 1 117 ? 2.907 0.359 1.726 1.00 89.00 117 SER A CA 1
ATOM 980 C C . SER A 1 117 ? 3.161 1.696 2.429 1.00 89.00 117 SER A C 1
ATOM 982 O O . SER A 1 117 ? 3.712 2.621 1.831 1.00 89.00 117 SER A O 1
ATOM 984 N N . GLY A 1 118 ? 2.749 1.821 3.695 1.00 90.81 118 GLY A N 1
ATOM 985 C CA . GLY A 1 118 ? 3.042 2.999 4.533 1.00 90.81 118 GLY A CA 1
ATOM 986 C C . GLY A 1 118 ? 1.828 3.771 5.066 1.00 90.81 118 GLY A C 1
ATOM 987 O O . GLY A 1 118 ? 1.990 4.724 5.840 1.00 90.81 118 GLY A O 1
ATOM 988 N N . SER A 1 119 ? 0.602 3.363 4.729 1.00 95.00 119 SER A N 1
ATOM 989 C CA . SER A 1 119 ? -0.611 3.955 5.312 1.00 95.00 119 SER A CA 1
ATOM 990 C C . SER A 1 119 ? -0.875 3.560 6.764 1.00 95.00 119 SER A C 1
ATOM 992 O O . SER A 1 119 ? -1.711 4.211 7.382 1.00 95.00 119 SER A O 1
ATOM 994 N N . ALA A 1 120 ? -0.167 2.568 7.318 1.00 97.25 120 ALA A N 1
ATOM 995 C CA . ALA A 1 120 ? -0.423 2.035 8.655 1.00 97.25 120 ALA A CA 1
ATOM 996 C C . ALA A 1 120 ? -0.446 3.124 9.744 1.00 97.25 120 ALA A C 1
ATOM 998 O O . ALA A 1 120 ? 0.376 4.051 9.760 1.00 97.25 120 ALA A O 1
ATOM 999 N N . ILE A 1 121 ? -1.418 3.012 10.640 1.00 97.88 121 ILE A N 1
ATOM 1000 C CA . ILE A 1 121 ? -1.637 3.857 11.808 1.00 97.88 121 ILE A CA 1
ATOM 1001 C C . ILE A 1 121 ? -1.910 2.919 12.970 1.00 97.88 121 ILE A C 1
ATOM 1003 O O . ILE A 1 121 ? -2.840 2.118 12.916 1.00 97.88 121 ILE A O 1
ATOM 1007 N N . ILE A 1 122 ? -1.094 3.027 14.008 1.00 97.69 122 ILE A N 1
ATOM 1008 C CA . ILE A 1 122 ? -1.172 2.180 15.191 1.00 97.69 122 ILE A CA 1
ATOM 1009 C C . ILE A 1 122 ? -1.825 2.995 16.305 1.00 97.69 122 ILE A C 1
ATOM 1011 O O . ILE A 1 122 ? -1.396 4.114 16.584 1.00 97.69 122 ILE A O 1
ATOM 1015 N N . CYS A 1 123 ? -2.860 2.438 16.924 1.00 97.69 123 CYS A N 1
ATOM 1016 C CA . CYS A 1 123 ? -3.475 2.959 18.135 1.00 97.69 123 CYS A CA 1
ATOM 1017 C C . CYS A 1 123 ? -3.156 2.008 19.292 1.00 97.69 123 CYS A C 1
ATOM 1019 O O . CYS A 1 123 ? -3.626 0.872 19.312 1.00 97.69 123 CYS A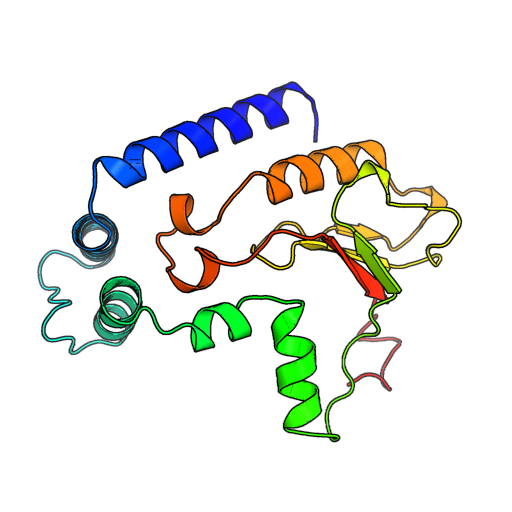 O 1
ATOM 1021 N N . THR A 1 124 ? -2.351 2.470 20.246 1.00 96.56 124 THR A N 1
ATOM 1022 C CA . THR A 1 124 ? -2.055 1.763 21.506 1.00 96.56 124 THR A CA 1
ATOM 1023 C C . THR A 1 124 ? -2.841 2.328 22.692 1.00 96.56 124 THR A C 1
ATOM 1025 O O . THR A 1 124 ? -3.018 1.639 23.696 1.00 96.56 124 THR A O 1
ATOM 1028 N N . ASN A 1 125 ? -3.344 3.558 22.564 1.00 96.38 125 ASN A N 1
ATOM 1029 C CA . ASN A 1 125 ? -4.248 4.203 23.504 1.00 96.38 125 ASN A CA 1
ATOM 1030 C C . ASN A 1 125 ? -5.344 4.951 22.728 1.00 96.38 125 ASN A C 1
ATOM 1032 O O . ASN A 1 125 ? -5.054 5.905 22.002 1.00 96.38 125 ASN A O 1
ATOM 1036 N N . LYS A 1 126 ? -6.604 4.521 22.874 1.00 95.88 126 LYS A N 1
ATOM 1037 C CA . LYS A 1 126 ? -7.745 5.134 22.179 1.00 95.88 126 LYS A CA 1
ATOM 1038 C C . LYS A 1 126 ? -8.032 6.560 22.662 1.00 95.88 126 LYS A C 1
ATOM 1040 O O . LYS A 1 126 ? -8.477 7.373 21.857 1.00 95.88 126 LYS A O 1
ATOM 1045 N N . ALA A 1 127 ? -7.749 6.876 23.928 1.00 95.25 127 ALA A N 1
ATOM 1046 C CA . ALA A 1 127 ? -7.988 8.204 24.500 1.00 95.25 127 ALA A CA 1
ATOM 1047 C C . AL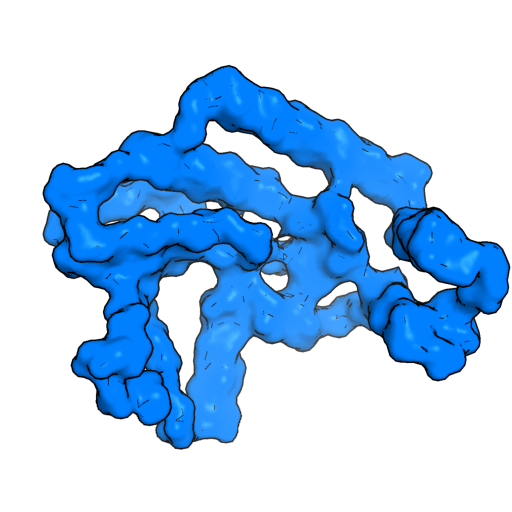A A 1 127 ? -7.058 9.282 23.915 1.00 95.25 127 ALA A C 1
ATOM 1049 O O . ALA A 1 127 ? -7.452 10.434 23.775 1.00 95.25 127 ALA A O 1
ATOM 1050 N N . GLU A 1 128 ? -5.847 8.897 23.514 1.00 95.69 128 GLU A N 1
ATOM 1051 C CA . GLU A 1 128 ? -4.844 9.787 22.909 1.00 95.69 128 GLU A CA 1
ATOM 1052 C C . GLU A 1 128 ? -4.862 9.739 21.371 1.00 95.69 128 GLU A C 1
ATOM 1054 O O . GLU A 1 128 ? -4.033 10.355 20.693 1.00 95.69 128 GLU A O 1
ATOM 1059 N N . PHE A 1 129 ? -5.788 8.977 20.785 1.00 96.69 129 PHE A N 1
ATOM 1060 C CA . PHE A 1 129 ? -5.799 8.741 19.352 1.00 96.69 129 PHE A CA 1
ATOM 1061 C C . PHE A 1 129 ? -6.299 9.963 18.576 1.00 96.69 129 PHE A C 1
ATOM 1063 O O . PHE A 1 129 ? -7.486 10.288 18.567 1.00 96.69 129 PHE A O 1
ATOM 1070 N N . ASP A 1 130 ? -5.400 10.600 17.824 1.00 96.06 130 ASP A N 1
ATOM 1071 C CA . ASP A 1 130 ? -5.758 11.696 16.923 1.00 96.06 130 ASP A CA 1
ATOM 1072 C C . ASP A 1 130 ? -6.475 11.162 15.666 1.00 96.06 130 ASP A C 1
ATOM 1074 O O . ASP A 1 130 ? -5.874 10.890 14.611 1.00 96.06 130 ASP A O 1
ATOM 1078 N N . LEU A 1 131 ? -7.797 11.011 15.785 1.00 95.25 131 LEU A N 1
ATOM 1079 C CA . LEU A 1 131 ? -8.664 10.542 14.707 1.00 95.25 131 LEU A CA 1
ATOM 1080 C C . LEU A 1 131 ? -8.570 11.454 13.481 1.00 95.25 131 LEU A C 1
ATOM 1082 O O . LEU A 1 131 ? -8.460 10.965 12.356 1.00 95.25 131 LEU A O 1
ATOM 1086 N N . LYS A 1 132 ? -8.560 12.779 13.660 1.00 94.38 132 LYS A N 1
ATOM 1087 C CA . LYS A 1 132 ? -8.593 13.724 12.535 1.00 94.38 132 LYS A CA 1
ATOM 1088 C C . LYS A 1 132 ? -7.315 13.645 11.701 1.00 94.38 132 LYS A C 1
ATOM 1090 O O . LYS A 1 132 ? -7.371 13.577 10.466 1.00 94.38 132 LYS A O 1
ATOM 1095 N N . LYS A 1 133 ? -6.148 13.611 12.352 1.00 94.69 133 LYS A N 1
ATOM 1096 C CA . LYS A 1 133 ? -4.842 13.408 11.701 1.00 94.69 133 LYS A CA 1
ATOM 1097 C C . LYS A 1 133 ? -4.786 12.085 10.962 1.00 94.69 133 LYS A C 1
ATOM 1099 O O . LYS A 1 133 ? -4.238 12.064 9.852 1.00 94.69 133 LYS A O 1
ATOM 1104 N N . SER A 1 134 ? -5.349 11.039 11.557 1.00 96.00 134 SER A N 1
ATOM 1105 C CA . SER A 1 134 ? -5.385 9.688 11.007 1.00 96.00 134 SER A CA 1
ATOM 1106 C C . SER A 1 134 ? -6.284 9.598 9.776 1.00 96.00 134 SER A C 1
ATOM 1108 O O . SER A 1 134 ? -5.831 9.164 8.716 1.00 96.00 134 SER A O 1
ATOM 1110 N N . GLN A 1 135 ? -7.498 10.145 9.852 1.00 96.56 135 GLN A N 1
ATOM 1111 C CA . GLN A 1 135 ? -8.414 10.263 8.718 1.00 96.56 135 GLN A CA 1
ATOM 1112 C C . GLN A 1 135 ? -7.783 11.051 7.564 1.00 96.56 135 GLN A C 1
ATOM 1114 O O . GLN A 1 135 ? -7.910 10.652 6.412 1.00 96.56 135 GLN A O 1
ATOM 1119 N N . ASN A 1 136 ? -7.048 12.137 7.828 1.00 95.50 136 ASN A N 1
ATOM 1120 C CA . ASN A 1 136 ? -6.354 12.878 6.766 1.00 95.50 136 ASN A CA 1
ATOM 1121 C C . ASN A 1 136 ? -5.251 12.051 6.084 1.00 95.50 136 ASN A C 1
ATOM 1123 O O . ASN A 1 136 ? -5.089 12.148 4.866 1.00 95.50 136 ASN A O 1
ATOM 1127 N N . LYS A 1 137 ? -4.496 11.245 6.846 1.00 96.31 137 LYS A N 1
ATOM 1128 C CA . LYS A 1 137 ? -3.476 10.333 6.297 1.00 96.31 137 LYS A CA 1
ATOM 1129 C C . LYS A 1 137 ? -4.125 9.257 5.424 1.00 96.31 137 LYS A C 1
ATOM 1131 O O . LYS A 1 137 ? -3.723 9.100 4.274 1.00 96.31 137 LYS A O 1
ATOM 1136 N N . LEU A 1 138 ? -5.156 8.585 5.932 1.00 97.75 138 LEU A N 1
ATOM 1137 C CA . LEU A 1 138 ? -5.876 7.529 5.212 1.00 97.75 138 LEU A CA 1
ATOM 1138 C C . LEU A 1 138 ? -6.613 8.068 3.982 1.00 97.75 138 LEU A C 1
ATOM 1140 O O . LEU A 1 138 ? -6.570 7.449 2.928 1.00 97.75 138 LEU A O 1
ATOM 1144 N N . ARG A 1 139 ? -7.215 9.260 4.064 1.00 97.31 139 ARG A N 1
ATOM 1145 C CA . ARG A 1 139 ? -7.886 9.898 2.921 1.00 97.31 139 ARG A CA 1
ATOM 1146 C C . ARG A 1 139 ? -6.915 10.195 1.784 1.00 97.31 139 ARG A C 1
ATOM 1148 O O . ARG A 1 139 ? -7.287 10.074 0.622 1.00 97.31 139 ARG A O 1
ATOM 1155 N N . LEU A 1 140 ? -5.684 10.596 2.106 1.00 96.81 140 LEU A N 1
ATOM 1156 C CA . LEU A 1 140 ? -4.645 10.751 1.094 1.00 96.81 140 LEU A CA 1
ATOM 1157 C C . LEU A 1 140 ? -4.218 9.390 0.532 1.00 96.81 140 LEU A C 1
ATOM 1159 O O . LEU A 1 140 ? -4.081 9.277 -0.680 1.00 96.81 140 LEU A O 1
ATOM 1163 N N . ALA A 1 141 ? -4.024 8.382 1.387 1.00 97.31 141 ALA A N 1
ATOM 1164 C CA . ALA A 1 141 ? -3.644 7.035 0.962 1.00 97.31 141 ALA A CA 1
ATOM 1165 C C . ALA A 1 141 ? -4.678 6.427 0.000 1.00 97.31 141 ALA A C 1
ATOM 1167 O O . ALA A 1 141 ? -4.310 6.064 -1.105 1.00 97.31 141 ALA A O 1
ATOM 1168 N N . LEU A 1 142 ? -5.973 6.473 0.336 1.00 97.94 142 LEU A N 1
ATOM 1169 C CA . LEU A 1 142 ? -7.075 5.995 -0.514 1.00 97.94 142 LEU A CA 1
ATOM 1170 C C . LEU A 1 142 ? -7.123 6.630 -1.914 1.00 97.94 142 LEU A C 1
ATOM 1172 O O . LEU A 1 142 ? -7.675 6.043 -2.839 1.00 97.94 142 LEU A O 1
ATOM 1176 N N . LYS A 1 143 ? -6.582 7.842 -2.084 1.00 96.56 143 LYS A N 1
ATOM 1177 C CA . LYS A 1 143 ? -6.523 8.529 -3.387 1.00 96.56 143 LYS A CA 1
ATOM 1178 C C . LYS A 1 143 ? -5.318 8.120 -4.228 1.00 96.56 143 LYS A C 1
ATOM 1180 O O . LYS A 1 143 ? -5.246 8.477 -5.408 1.00 96.56 143 LYS A O 1
ATOM 1185 N N . ARG A 1 144 ? -4.335 7.462 -3.619 1.00 96.50 144 ARG A N 1
ATOM 1186 C CA . ARG A 1 144 ? -3.065 7.130 -4.248 1.00 96.50 144 ARG A CA 1
ATOM 1187 C C . ARG A 1 144 ? -3.102 5.704 -4.749 1.00 96.50 144 ARG A C 1
ATOM 1189 O O . ARG A 1 144 ? -3.527 4.796 -4.061 1.00 96.50 144 ARG A O 1
ATOM 1196 N N . ASN A 1 145 ? -2.564 5.516 -5.939 1.00 97.62 145 ASN A N 1
ATOM 1197 C CA . ASN A 1 145 ? -2.206 4.204 -6.432 1.00 97.62 145 ASN A CA 1
ATOM 1198 C C . ASN A 1 145 ? -0.678 4.122 -6.475 1.00 97.62 145 ASN A C 1
ATOM 1200 O O . ASN A 1 145 ? -0.024 4.969 -7.098 1.00 97.62 145 ASN A O 1
ATOM 1204 N N . LEU A 1 146 ? -0.115 3.146 -5.757 1.00 96.06 146 LEU A N 1
ATOM 1205 C CA . LEU A 1 146 ? 1.330 3.014 -5.579 1.00 96.06 146 LEU A CA 1
ATOM 1206 C C . LEU A 1 146 ? 2.051 2.770 -6.914 1.00 96.06 146 LEU A C 1
ATOM 1208 O O . LEU A 1 146 ? 3.155 3.285 -7.096 1.00 96.06 146 LEU A O 1
ATOM 1212 N N . TYR A 1 147 ? 1.378 2.143 -7.887 1.00 97.44 147 TYR A N 1
ATOM 1213 C CA . TYR A 1 147 ? 1.884 1.950 -9.249 1.00 97.44 147 TYR A CA 1
ATOM 1214 C C . TYR A 1 147 ? 2.390 3.253 -9.881 1.00 97.44 147 TYR A C 1
ATOM 1216 O O . TYR A 1 147 ? 3.486 3.290 -10.429 1.00 97.44 147 TYR A O 1
ATOM 1224 N N . TYR A 1 148 ? 1.662 4.365 -9.743 1.00 97.31 148 TYR A N 1
ATOM 1225 C CA . TYR A 1 148 ? 2.089 5.638 -10.339 1.00 97.31 148 TYR A CA 1
ATOM 1226 C C . TYR A 1 148 ? 3.355 6.220 -9.701 1.00 97.31 148 TYR A C 1
ATOM 1228 O O . TYR A 1 148 ? 3.981 7.109 -10.272 1.00 97.31 148 TYR A O 1
ATOM 1236 N N . THR A 1 149 ? 3.735 5.740 -8.515 1.00 94.12 149 THR A N 1
ATOM 1237 C CA . THR A 1 149 ? 4.964 6.149 -7.830 1.00 94.12 149 THR A CA 1
ATOM 1238 C C . THR A 1 149 ? 6.122 5.196 -8.109 1.00 94.12 149 THR A C 1
ATOM 1240 O O . THR A 1 149 ? 7.213 5.665 -8.420 1.00 94.12 149 THR A O 1
ATOM 1243 N N . THR A 1 150 ? 5.910 3.885 -7.980 1.00 94.12 150 THR A N 1
ATOM 1244 C CA . THR A 1 150 ? 6.999 2.891 -7.996 1.00 94.12 150 THR A CA 1
ATOM 1245 C C . THR A 1 150 ? 7.065 2.061 -9.271 1.00 94.12 150 THR A C 1
ATOM 1247 O O . THR A 1 150 ? 8.079 1.410 -9.505 1.00 94.12 150 THR A O 1
ATOM 1250 N N . ARG A 1 151 ? 6.013 2.101 -10.097 1.00 95.94 151 ARG A N 1
ATOM 1251 C CA . ARG A 1 151 ? 5.797 1.239 -11.273 1.00 95.94 151 ARG A CA 1
ATOM 1252 C C . ARG A 1 151 ? 5.833 -0.247 -10.971 1.00 95.94 151 ARG A C 1
ATOM 1254 O O . ARG A 1 151 ? 6.193 -1.066 -11.806 1.00 95.94 151 ARG A O 1
ATOM 1261 N N . GLU A 1 152 ? 5.404 -0.581 -9.768 1.00 95.94 152 GLU A N 1
ATOM 1262 C CA . GLU A 1 152 ? 5.127 -1.944 -9.364 1.00 95.94 152 GLU A CA 1
ATOM 1263 C C . GLU A 1 152 ? 3.719 -2.333 -9.815 1.00 95.94 152 GLU A C 1
ATOM 1265 O O . GLU A 1 152 ? 2.721 -1.845 -9.270 1.00 95.94 152 GLU A O 1
ATOM 1270 N N . TRP A 1 153 ? 3.637 -3.169 -10.852 1.00 96.69 153 TRP A N 1
ATOM 1271 C CA . TRP A 1 153 ? 2.373 -3.509 -11.504 1.00 96.69 153 TRP A CA 1
ATOM 1272 C C . TRP A 1 153 ? 1.366 -4.172 -10.562 1.00 96.69 153 TRP A C 1
ATOM 1274 O O . TRP A 1 153 ? 0.166 -3.918 -10.670 1.00 96.69 153 TRP A O 1
ATOM 1284 N N . GLN A 1 154 ? 1.833 -4.955 -9.585 1.00 96.88 154 GLN A N 1
ATOM 1285 C CA . GLN A 1 154 ? 0.964 -5.678 -8.659 1.00 96.88 154 GLN A CA 1
ATOM 1286 C C . GLN A 1 154 ? -0.006 -4.760 -7.896 1.00 96.88 154 GLN A C 1
ATOM 1288 O O . GLN A 1 154 ? -1.128 -5.166 -7.611 1.00 96.88 154 GLN A O 1
ATOM 1293 N N . TYR A 1 155 ? 0.358 -3.499 -7.646 1.00 97.31 155 TYR A N 1
ATOM 1294 C CA . TYR A 1 155 ? -0.512 -2.543 -6.954 1.00 97.31 155 TYR A CA 1
ATOM 1295 C C . TYR A 1 155 ? -1.546 -1.861 -7.861 1.00 97.31 155 TYR A C 1
ATOM 1297 O O . TYR A 1 155 ? -2.481 -1.234 -7.362 1.00 97.31 155 TYR A O 1
ATOM 1305 N N . LYS A 1 156 ? -1.393 -1.951 -9.189 1.00 96.81 156 LYS A N 1
ATOM 1306 C CA . LYS A 1 156 ? -2.114 -1.109 -10.155 1.00 96.81 156 LYS A CA 1
ATOM 1307 C C . LYS A 1 156 ? -3.630 -1.267 -10.085 1.00 96.81 156 LYS A C 1
ATOM 1309 O O . LYS A 1 156 ? -4.338 -0.271 -10.203 1.00 96.81 156 LYS A O 1
ATOM 1314 N N . ASN A 1 157 ? -4.114 -2.485 -9.868 1.00 97.31 157 ASN A N 1
ATOM 1315 C CA . ASN A 1 157 ? -5.532 -2.820 -10.001 1.00 97.31 157 ASN A CA 1
ATOM 1316 C C . ASN A 1 157 ? -6.203 -3.176 -8.667 1.00 97.31 157 ASN A C 1
ATOM 1318 O O . ASN A 1 157 ? -7.263 -3.792 -8.674 1.00 97.31 157 ASN A O 1
ATOM 1322 N N . ILE A 1 158 ? -5.609 -2.803 -7.528 1.00 98.19 158 ILE A N 1
ATOM 1323 C CA . ILE A 1 158 ? -6.195 -3.081 -6.211 1.00 98.19 158 ILE A CA 1
ATOM 1324 C C . ILE A 1 158 ? -7.223 -1.990 -5.860 1.00 98.19 158 ILE A C 1
ATOM 1326 O O . ILE A 1 158 ? -6.846 -0.817 -5.753 1.00 98.19 158 ILE A O 1
ATOM 1330 N N . PRO A 1 159 ? -8.504 -2.332 -5.627 1.00 97.31 159 PRO A N 1
ATOM 1331 C CA . PRO A 1 159 ? -9.494 -1.377 -5.145 1.00 97.31 159 PRO A CA 1
ATOM 1332 C C . PRO A 1 159 ? -9.153 -0.915 -3.717 1.00 97.31 159 PRO A C 1
ATOM 1334 O O . PRO A 1 159 ? -9.015 -1.752 -2.820 1.00 97.31 159 PRO A O 1
ATOM 1337 N N . PRO A 1 160 ? -9.022 0.399 -3.469 1.00 98.19 160 PRO A N 1
ATOM 1338 C CA . PRO A 1 160 ? -8.541 0.891 -2.190 1.00 98.19 160 PRO A CA 1
ATOM 1339 C C . PRO A 1 160 ? -9.622 0.841 -1.100 1.00 98.19 160 PRO A C 1
ATOM 1341 O O . PRO A 1 160 ? -10.685 1.450 -1.227 1.00 98.19 160 PRO A O 1
ATOM 1344 N N . VAL A 1 161 ? -9.316 0.170 0.010 1.00 98.62 161 VAL A N 1
ATOM 1345 C CA . VAL A 1 161 ? -10.096 0.170 1.260 1.00 98.62 161 VAL A CA 1
ATOM 1346 C C . VAL A 1 161 ? -9.178 0.324 2.472 1.00 98.62 161 VAL A C 1
ATOM 1348 O O . VAL A 1 161 ? -7.960 0.170 2.368 1.00 98.62 161 VAL A O 1
ATOM 1351 N N . ILE A 1 162 ? -9.765 0.626 3.628 1.00 98.75 162 ILE A N 1
ATOM 1352 C CA . ILE A 1 162 ? -9.097 0.692 4.929 1.00 98.75 162 ILE A CA 1
ATOM 1353 C C . ILE A 1 162 ? -9.468 -0.558 5.716 1.00 98.75 162 ILE A C 1
ATOM 1355 O O . ILE A 1 162 ? -10.643 -0.864 5.876 1.00 98.75 162 ILE A O 1
ATOM 1359 N N . LEU A 1 163 ? -8.465 -1.240 6.241 1.00 98.50 163 LEU A N 1
ATOM 1360 C CA . LEU A 1 163 ? -8.588 -2.376 7.138 1.00 98.50 163 LEU A CA 1
ATOM 1361 C C . LEU A 1 163 ? -8.400 -1.893 8.569 1.00 98.50 163 LEU A C 1
ATOM 1363 O O . LEU A 1 163 ? -7.454 -1.147 8.838 1.00 98.50 163 LEU A O 1
ATOM 1367 N N . CYS A 1 164 ? -9.275 -2.336 9.466 1.00 98.38 164 CYS A N 1
ATOM 1368 C CA . CYS A 1 164 ? -9.088 -2.236 10.903 1.00 98.38 164 CYS A CA 1
ATOM 1369 C C . CYS A 1 164 ? -8.772 -3.624 11.449 1.00 98.38 164 CYS A C 1
ATOM 1371 O O . CYS A 1 164 ? -9.591 -4.532 11.357 1.00 98.38 164 CYS A O 1
ATOM 1373 N N . GLU A 1 165 ? -7.577 -3.801 11.992 1.00 97.62 165 GLU A N 1
ATOM 1374 C CA . GLU A 1 165 ? -7.110 -5.072 12.541 1.00 97.62 165 GLU A CA 1
ATOM 1375 C C . GLU A 1 165 ? -6.861 -4.956 14.043 1.00 97.62 165 GLU A C 1
ATOM 1377 O O . GLU A 1 165 ? -6.548 -3.878 14.565 1.00 97.62 165 GLU A O 1
ATOM 1382 N N . LYS A 1 166 ? -6.963 -6.093 14.737 1.00 96.25 166 LYS A N 1
ATOM 1383 C CA . LYS A 1 166 ? -6.533 -6.197 16.132 1.00 96.25 166 LYS A CA 1
ATOM 1384 C C . LYS A 1 166 ? -5.043 -5.845 16.231 1.00 96.25 166 LYS A C 1
ATOM 1386 O O . LYS A 1 166 ? -4.233 -6.323 15.442 1.00 96.25 166 LYS A O 1
ATOM 1391 N N . TYR A 1 167 ? -4.686 -5.013 17.209 1.00 96.25 167 TYR A N 1
ATOM 1392 C CA . TYR A 1 167 ? -3.283 -4.792 17.557 1.00 96.25 167 TYR A CA 1
ATOM 1393 C C . TYR A 1 167 ? -2.683 -6.077 18.138 1.00 96.25 167 TYR A C 1
ATOM 1395 O O . TYR A 1 167 ? -3.324 -6.721 18.966 1.00 96.25 167 TYR A O 1
ATOM 1403 N N . ILE A 1 168 ? -1.475 -6.424 17.700 1.00 92.31 168 ILE A N 1
ATOM 1404 C CA . ILE A 1 168 ? -0.734 -7.595 18.171 1.00 92.31 168 ILE A CA 1
ATOM 1405 C C . ILE A 1 168 ? 0.514 -7.098 18.887 1.00 92.31 168 ILE A C 1
ATOM 1407 O O . ILE A 1 168 ? 1.326 -6.380 18.300 1.00 92.31 168 ILE A O 1
ATOM 1411 N N . ASP A 1 169 ? 0.650 -7.484 20.145 1.00 89.31 169 ASP A N 1
ATOM 1412 C CA . ASP A 1 169 ? 1.836 -7.267 20.952 1.00 89.31 169 ASP A CA 1
ATOM 1413 C C . ASP A 1 169 ? 2.686 -8.536 20.926 1.00 89.31 169 ASP A C 1
ATOM 1415 O O . ASP A 1 169 ? 2.376 -9.508 21.599 1.00 89.31 169 ASP A O 1
ATOM 1419 N N . LEU A 1 170 ? 3.762 -8.557 20.142 1.00 83.75 170 LEU A N 1
ATOM 1420 C CA . LEU A 1 170 ? 4.567 -9.772 19.964 1.00 83.75 170 LEU A CA 1
ATOM 1421 C C . LEU A 1 170 ? 5.163 -10.321 21.269 1.00 83.75 170 LEU A C 1
ATOM 1423 O O . LEU A 1 170 ? 5.458 -11.511 21.338 1.00 83.75 170 LEU A O 1
ATOM 1427 N N . PHE A 1 171 ? 5.343 -9.478 22.287 1.00 85.38 171 PHE A N 1
ATOM 1428 C CA . PHE A 1 171 ? 5.942 -9.887 23.557 1.00 85.38 171 PHE A CA 1
ATOM 1429 C C . PHE A 1 171 ? 4.896 -10.344 24.575 1.00 85.38 171 PHE A C 1
ATOM 1431 O O . PHE A 1 171 ? 5.197 -11.186 25.415 1.00 85.38 171 PHE A O 1
ATOM 1438 N N . ASN A 1 172 ? 3.667 -9.831 24.477 1.00 81.31 172 ASN A N 1
ATOM 1439 C CA . ASN A 1 172 ? 2.584 -10.157 25.406 1.00 81.31 172 ASN A CA 1
ATOM 1440 C C . ASN A 1 172 ? 1.538 -11.128 24.818 1.00 81.31 172 ASN A C 1
ATOM 1442 O O . ASN A 1 172 ? 0.868 -11.835 25.564 1.00 81.31 172 ASN A O 1
ATOM 1446 N N . ASP A 1 173 ? 1.422 -11.218 23.491 1.00 74.06 173 ASP A N 1
ATOM 1447 C CA . ASP A 1 173 ? 0.455 -12.044 22.757 1.00 74.06 173 ASP A CA 1
ATOM 1448 C C . ASP A 1 173 ? 1.103 -13.321 22.180 1.00 74.06 173 ASP A C 1
ATOM 1450 O O . ASP A 1 173 ? 0.842 -13.707 21.037 1.00 74.06 173 ASP A O 1
ATOM 1454 N N . ALA A 1 174 ? 1.924 -14.020 22.972 1.00 58.94 174 ALA A N 1
ATOM 1455 C CA . ALA A 1 174 ? 2.688 -15.208 22.553 1.00 58.94 174 ALA A CA 1
ATOM 1456 C C . ALA A 1 174 ? 1.849 -16.367 21.952 1.00 58.94 174 ALA A C 1
ATOM 1458 O O . ALA A 1 174 ? 2.406 -17.306 21.394 1.00 58.94 174 ALA A O 1
ATOM 1459 N N . GLY A 1 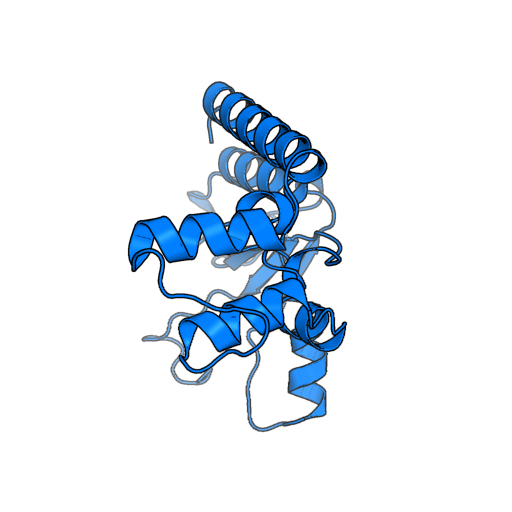175 ? 0.513 -16.317 22.035 1.00 57.50 175 GLY A N 1
ATOM 1460 C CA . GLY A 1 175 ? -0.408 -17.304 21.453 1.00 57.50 175 GLY A CA 1
ATOM 1461 C C . GLY A 1 175 ? -0.917 -17.001 20.032 1.00 57.50 175 GLY A C 1
ATOM 1462 O O . GLY A 1 175 ? -1.742 -17.769 19.517 1.00 57.50 175 GLY A O 1
ATOM 1463 N N . LEU A 1 176 ? -0.499 -15.884 19.424 1.00 53.84 176 LEU A N 1
ATOM 1464 C CA . LEU A 1 176 ? -0.873 -15.461 18.061 1.00 53.84 176 LEU A CA 1
ATOM 1465 C C . LEU A 1 176 ? 0.207 -15.747 17.000 1.00 53.84 176 LEU A C 1
ATOM 1467 O O . LEU A 1 176 ? -0.056 -15.517 15.818 1.00 53.84 176 LEU A O 1
ATOM 1471 N N . CYS A 1 177 ? 1.367 -16.256 17.419 1.00 45.97 177 CYS A N 1
ATOM 1472 C CA . CYS A 1 177 ? 2.461 -16.711 16.560 1.00 45.97 177 CYS A CA 1
ATOM 1473 C C . CYS A 1 177 ? 2.334 -18.203 16.228 1.00 45.97 177 CYS A C 1
ATOM 1475 O O . CYS A 1 177 ? 1.864 -18.967 17.104 1.00 45.97 177 CYS A O 1
#

Foldseek 3Di:
DDPVVLVVVLVVQVVLLVVPVVAALVRVLQVVCCVVPNDPDDLVDHDDPSSVVSVCLRPPLDLVLLLCQFQVNVVVVVVVVDPPAQDFDWQDKAPALVPDDLVSDDQWKWKAKRLDPDLIDTHNGSVPDPSVVNRSSLVSVQVHQCCSVRSRSSSRPDNIMMIITGDDDVVPPVVND

pLDDT: mean 93.2, std 7.68, range [45.97, 98.75]

Radius of gyration: 19.05 Å; chains: 1; bounding box: 43×46×48 Å

Secondary structure (DSSP, 8-state):
--HHHHHHHHHHHHHHHHHHHHS-HHHHHHHHHHHHH-TT--SSS--SHHHHHHHHHHH---HHHHHHH-TTHHHHHHHHH-SSPPPPPEEEEESSGGG--TTTS-SSEEEEESS-SS--EEES-STT--HHHHHHHHHHHHT--THHHH--GGGTTPPP-EEEEE---TTT-TT--

Sequence (177 aa):
MNKTTYYLKHLEYLLRKCRSYLISDINFHLSRLKATHGDTFDIKSPATLNEKICHRLVYDHNAHYTMLADKLAVREYVLSRTQRLKIVPLIDVYRRVEHIDMTKLPHKFVLKCNHDSGSAIICTNKAEFDLKKSQNKLRLALKRNLYYTTREWQYKNIPPVILCEKYIDLFNDAGLC

InterPro domains:
  IPR029465 TupA-like ATPgrasp protein [PF14305] (51-173)